Protein AF-A0AAV9DAA1-F1 (afdb_monomer)

Secondary structure (DSSP, 8-state):
------HHHHHHHHHHHHHHHHHHHHHHHHHHHHHHHHTSS-----------SS------TTTTTSS-HHHHHHHHHHHHHHHHHHHHHHHHHHHHHHHHHHHT--HHHHHHHHHHHH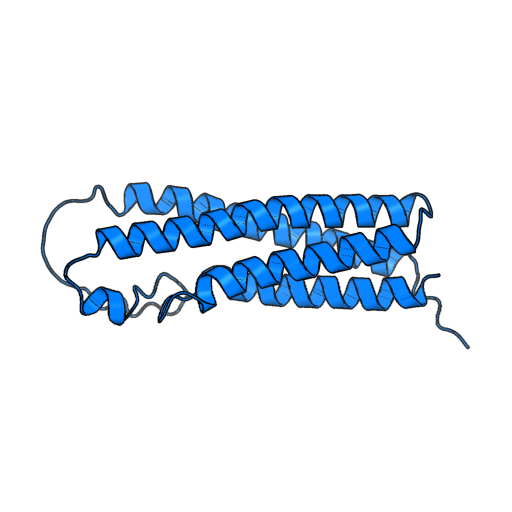HHHHHHHHHHHTSTT---TTHHHHHHHHHHHHHHHHHHTT--

Structure (mmCIF, N/CA/C/O backbone):
data_AF-A0AAV9DAA1-F1
#
_entry.id   AF-A0AAV9DAA1-F1
#
loop_
_atom_site.group_PDB
_atom_site.id
_atom_site.type_symbol
_atom_site.label_atom_id
_atom_site.label_alt_id
_atom_site.label_comp_id
_atom_site.label_asym_id
_atom_site.label_entity_id
_atom_site.label_seq_id
_atom_site.pdbx_PDB_ins_code
_atom_site.Cartn_x
_atom_site.Cartn_y
_atom_site.Cartn_z
_atom_site.occupancy
_atom_site.B_iso_or_equiv
_atom_site.auth_seq_id
_atom_site.auth_comp_id
_atom_site.auth_asym_id
_atom_site.auth_atom_id
_atom_site.pdbx_PDB_model_num
ATOM 1 N N . MET A 1 1 ? 31.258 -12.260 -12.552 1.00 35.19 1 MET A N 1
ATOM 2 C CA . MET A 1 1 ? 30.152 -13.175 -12.909 1.00 35.19 1 MET A CA 1
ATOM 3 C C . MET A 1 1 ? 28.869 -12.592 -12.337 1.00 35.19 1 MET A C 1
ATOM 5 O O . MET A 1 1 ? 28.600 -12.774 -11.161 1.00 35.19 1 MET A O 1
ATOM 9 N N . ALA A 1 2 ? 28.154 -11.781 -13.120 1.00 41.78 2 ALA A N 1
ATOM 10 C CA . ALA A 1 2 ? 26.890 -11.190 -12.689 1.00 41.78 2 ALA A CA 1
ATOM 11 C C . ALA A 1 2 ? 25.789 -12.243 -12.855 1.00 41.78 2 ALA A C 1
ATOM 13 O O . ALA A 1 2 ? 25.469 -12.629 -13.981 1.00 41.78 2 ALA A O 1
ATOM 14 N N . SER A 1 3 ? 25.266 -12.755 -11.740 1.00 42.78 3 SER A N 1
ATOM 15 C CA . SER A 1 3 ? 24.091 -13.623 -11.735 1.00 42.78 3 SER A CA 1
ATOM 16 C C . SER A 1 3 ? 22.917 -12.856 -12.333 1.00 42.78 3 SER A C 1
ATOM 18 O O . SER A 1 3 ? 22.296 -12.041 -11.660 1.00 42.78 3 SER A O 1
ATOM 20 N N . ARG A 1 4 ? 22.617 -13.109 -13.611 1.00 53.59 4 ARG A N 1
ATOM 21 C CA . ARG A 1 4 ? 21.346 -12.718 -14.221 1.00 53.59 4 ARG A CA 1
ATOM 22 C C . ARG A 1 4 ? 20.261 -13.481 -13.475 1.00 53.59 4 ARG A C 1
ATOM 24 O O . ARG A 1 4 ? 20.044 -14.659 -13.755 1.00 53.59 4 ARG A O 1
ATOM 31 N N . VAL A 1 5 ? 19.614 -12.845 -12.501 1.00 54.31 5 VAL A N 1
ATOM 32 C CA . VAL A 1 5 ? 18.366 -13.386 -11.964 1.00 54.31 5 VAL A CA 1
ATOM 33 C C . VAL A 1 5 ? 17.419 -13.500 -13.158 1.00 54.31 5 VAL A C 1
ATOM 35 O O . VAL A 1 5 ? 17.228 -12.511 -13.872 1.00 54.31 5 VAL A O 1
ATOM 38 N N . PRO A 1 6 ? 16.891 -14.695 -13.466 1.00 64.12 6 PRO A N 1
ATOM 39 C CA . PRO A 1 6 ? 16.052 -14.845 -14.634 1.00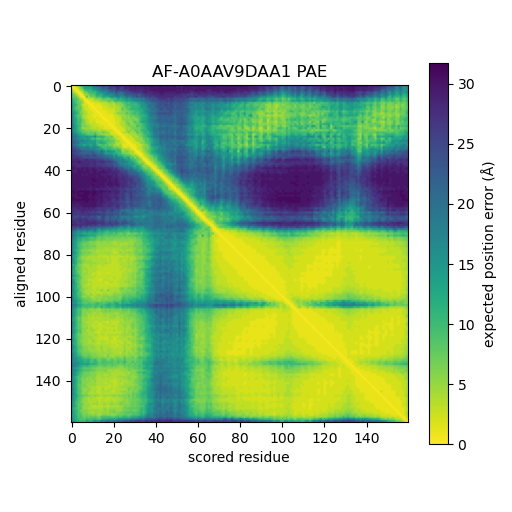 64.12 6 PRO A CA 1
ATOM 40 C C . PRO A 1 6 ? 14.789 -14.019 -14.401 1.00 64.12 6 PRO A C 1
ATOM 42 O O . PRO A 1 6 ? 14.205 -14.064 -13.320 1.00 64.12 6 PRO A O 1
ATOM 45 N N . LEU A 1 7 ? 14.363 -13.272 -15.420 1.00 65.75 7 LEU A N 1
ATOM 46 C CA . LEU A 1 7 ? 13.137 -12.464 -15.425 1.00 65.75 7 LEU A CA 1
ATOM 47 C C . LEU A 1 7 ? 11.935 -13.240 -14.831 1.00 65.75 7 LEU A C 1
ATOM 49 O O . LEU A 1 7 ? 11.073 -12.661 -14.179 1.00 65.75 7 LEU A O 1
ATOM 53 N N . SER A 1 8 ? 11.928 -14.573 -14.982 1.00 66.00 8 SER A N 1
ATOM 54 C CA . SER A 1 8 ? 10.962 -15.503 -14.387 1.00 66.00 8 SER A CA 1
ATOM 55 C C . SER A 1 8 ? 10.842 -15.420 -12.860 1.00 66.00 8 SER A C 1
ATOM 57 O O . SER A 1 8 ? 9.737 -15.568 -12.346 1.00 66.00 8 SER A O 1
ATOM 59 N N . LEU A 1 9 ? 11.926 -15.152 -12.124 1.00 71.94 9 LEU A N 1
ATOM 60 C CA . LEU A 1 9 ? 11.899 -15.039 -10.663 1.00 71.94 9 LEU A CA 1
ATOM 61 C C . LEU A 1 9 ? 11.189 -13.753 -10.213 1.00 71.94 9 LEU A C 1
ATOM 63 O O . LEU A 1 9 ? 10.351 -13.796 -9.314 1.00 71.94 9 LEU A O 1
ATOM 67 N N . ALA A 1 10 ? 11.472 -12.628 -10.881 1.00 71.44 10 ALA A N 1
ATOM 68 C CA . ALA A 1 10 ? 10.791 -11.353 -10.638 1.00 71.44 10 ALA A CA 1
ATOM 69 C C . ALA A 1 10 ? 9.292 -11.450 -10.976 1.00 71.44 10 ALA A C 1
ATOM 71 O O . ALA A 1 10 ? 8.446 -10.958 -10.230 1.00 71.44 10 ALA A O 1
ATOM 72 N N . PHE A 1 11 ? 8.957 -12.174 -12.049 1.00 71.69 11 PHE A N 1
ATOM 73 C CA . PHE A 1 11 ? 7.575 -12.471 -12.419 1.00 71.69 11 PHE A CA 1
ATOM 74 C C . PHE A 1 11 ? 6.825 -13.288 -11.371 1.00 71.69 11 PHE A C 1
ATOM 76 O O . PHE A 1 11 ? 5.726 -12.905 -10.974 1.00 71.69 11 PHE A O 1
ATOM 83 N N . LEU A 1 12 ? 7.399 -14.408 -10.926 1.00 74.62 12 LEU A N 1
ATOM 84 C CA . LEU A 1 12 ? 6.772 -15.262 -9.916 1.00 74.62 12 LEU A CA 1
ATOM 85 C C . LEU A 1 12 ? 6.582 -14.507 -8.601 1.00 74.62 12 LEU A C 1
ATOM 87 O O . LEU A 1 12 ? 5.511 -14.590 -8.003 1.00 74.62 12 LEU A O 1
ATOM 91 N N . SER A 1 13 ? 7.581 -13.717 -8.199 1.00 77.25 13 SER A N 1
ATOM 92 C CA . SER A 1 13 ? 7.490 -12.864 -7.016 1.00 77.25 13 SER A CA 1
ATOM 93 C C . SER A 1 13 ? 6.319 -11.881 -7.124 1.00 77.25 13 SER A C 1
ATOM 95 O O . SER A 1 13 ? 5.462 -11.867 -6.245 1.00 77.25 13 SER A O 1
ATOM 97 N N . MET A 1 14 ? 6.187 -11.130 -8.226 1.00 78.00 14 MET A N 1
ATOM 98 C CA . MET A 1 14 ? 5.056 -10.207 -8.421 1.00 78.00 14 MET A CA 1
ATOM 99 C C . MET A 1 14 ? 3.685 -10.891 -8.429 1.00 78.00 14 MET A C 1
ATOM 101 O O . MET A 1 14 ? 2.743 -10.354 -7.851 1.00 78.00 14 MET A O 1
ATOM 105 N N . VAL A 1 15 ? 3.554 -12.066 -9.054 1.00 78.69 15 VAL A N 1
ATOM 106 C CA . VAL A 1 15 ? 2.282 -12.809 -9.070 1.00 78.69 15 VAL A CA 1
ATOM 107 C C . VAL A 1 15 ? 1.872 -13.214 -7.655 1.00 78.69 15 VAL A C 1
ATOM 109 O O . VAL A 1 15 ? 0.704 -13.067 -7.296 1.00 78.69 15 VAL A O 1
ATOM 112 N N . VAL A 1 16 ? 2.824 -13.663 -6.831 1.00 78.50 16 VAL A N 1
ATOM 113 C CA . VAL A 1 16 ? 2.563 -13.972 -5.419 1.00 78.50 16 VAL A CA 1
ATOM 114 C C . VAL A 1 16 ? 2.090 -12.726 -4.670 1.00 78.50 16 VAL A C 1
ATOM 116 O O . VAL A 1 16 ? 1.102 -12.825 -3.949 1.00 78.50 16 VAL A O 1
ATOM 119 N N . VAL A 1 17 ? 2.716 -11.559 -4.887 1.00 78.00 17 VAL A N 1
ATOM 120 C CA . VAL A 1 17 ? 2.275 -10.298 -4.257 1.00 78.00 17 VAL A CA 1
ATOM 121 C C . VAL A 1 17 ? 0.852 -9.933 -4.663 1.00 78.00 17 VAL A C 1
ATOM 123 O O . VAL A 1 17 ? 0.024 -9.640 -3.813 1.00 78.00 17 VAL A O 1
ATOM 126 N N . ILE A 1 18 ? 0.524 -9.986 -5.953 1.00 77.94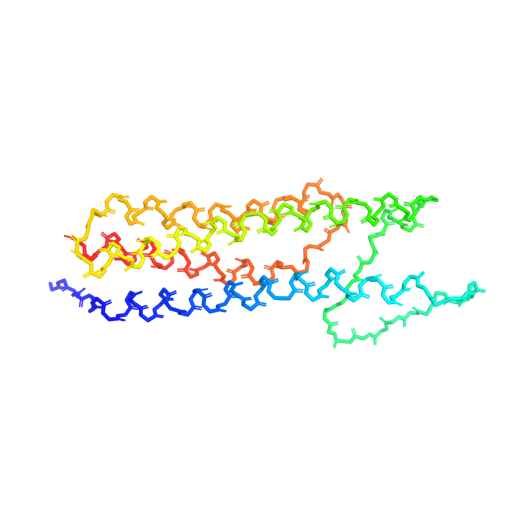 18 ILE A N 1
ATOM 127 C CA . ILE A 1 18 ? -0.823 -9.644 -6.429 1.00 77.94 18 ILE A CA 1
ATOM 128 C C . ILE A 1 18 ? -1.879 -10.559 -5.787 1.00 77.94 18 ILE A C 1
ATOM 130 O O . ILE A 1 18 ? -2.928 -10.084 -5.354 1.00 77.94 18 ILE A O 1
ATOM 134 N N . LEU A 1 19 ? -1.596 -11.862 -5.675 1.00 76.31 19 LEU A N 1
ATOM 135 C CA . LEU A 1 19 ? -2.497 -12.814 -5.021 1.00 76.31 19 LEU A CA 1
ATOM 136 C C . LEU A 1 19 ? -2.637 -12.547 -3.517 1.00 76.31 19 LEU A C 1
ATOM 138 O O . LEU A 1 19 ? -3.732 -12.687 -2.971 1.00 76.31 19 LEU A O 1
ATOM 142 N N . THR A 1 20 ? -1.562 -12.170 -2.822 1.00 74.94 20 THR A N 1
ATOM 143 C CA . THR A 1 20 ? -1.632 -11.849 -1.390 1.00 74.94 20 THR A CA 1
ATOM 144 C C . THR A 1 20 ? -2.356 -10.530 -1.129 1.00 74.94 20 THR A C 1
ATOM 146 O O . THR A 1 20 ? -3.147 -10.484 -0.188 1.00 74.94 20 THR A O 1
ATOM 149 N N . VAL A 1 21 ? -2.186 -9.509 -1.981 1.00 74.12 21 VAL A N 1
ATOM 150 C CA . VAL A 1 21 ? -2.957 -8.250 -1.916 1.00 74.12 21 VAL A CA 1
ATOM 151 C C . VAL A 1 21 ? -4.443 -8.547 -2.043 1.00 74.12 21 VAL A C 1
ATOM 153 O O . VAL A 1 21 ? -5.218 -8.137 -1.186 1.00 74.12 21 VAL A O 1
ATOM 156 N N . HIS A 1 22 ? -4.841 -9.339 -3.042 1.00 74.69 22 HIS A N 1
ATOM 157 C CA . HIS A 1 22 ? -6.251 -9.663 -3.254 1.00 74.69 22 HIS A CA 1
ATOM 158 C C . HIS A 1 22 ? -6.853 -10.446 -2.077 1.00 74.69 22 HIS A C 1
ATOM 160 O O . HIS A 1 22 ? -7.973 -10.178 -1.654 1.00 74.69 22 HIS A O 1
ATOM 166 N N . ASN A 1 23 ? -6.100 -11.375 -1.477 1.00 72.12 23 ASN A N 1
ATOM 167 C CA . ASN A 1 23 ? -6.547 -12.083 -0.272 1.00 72.12 23 ASN A CA 1
ATOM 168 C C . ASN A 1 23 ? -6.705 -11.152 0.946 1.00 72.12 23 ASN A C 1
ATOM 170 O O . ASN A 1 23 ? -7.618 -11.332 1.759 1.00 72.12 23 ASN A O 1
ATOM 174 N N . ALA A 1 24 ? -5.825 -10.165 1.098 1.00 69.88 24 ALA A N 1
ATOM 175 C CA . ALA A 1 24 ? -5.878 -9.196 2.187 1.00 69.88 24 ALA A CA 1
ATOM 176 C C . ALA A 1 24 ? -6.997 -8.157 1.992 1.00 69.88 24 ALA A C 1
ATOM 178 O O . ALA A 1 24 ? -7.718 -7.857 2.944 1.00 69.88 24 ALA A O 1
ATOM 179 N N . GLU A 1 25 ? -7.229 -7.705 0.762 1.00 65.12 25 GLU A N 1
ATOM 180 C CA . GLU A 1 25 ? -8.377 -6.885 0.369 1.00 65.12 25 GLU A CA 1
ATOM 181 C C . GLU A 1 25 ? -9.698 -7.628 0.641 1.00 65.12 25 GLU A C 1
ATOM 183 O O . GLU A 1 25 ? -10.591 -7.096 1.304 1.00 65.12 25 GLU A O 1
ATOM 188 N N . VAL A 1 26 ? -9.790 -8.909 0.251 1.00 59.31 26 VAL A N 1
ATOM 189 C CA . VAL A 1 26 ? -10.920 -9.788 0.594 1.00 59.31 26 VAL A CA 1
ATOM 190 C C . VAL A 1 26 ? -11.064 -9.916 2.107 1.00 59.31 26 VAL A C 1
ATOM 192 O O . VAL A 1 26 ? -12.178 -9.838 2.610 1.00 59.31 26 VAL A O 1
ATOM 195 N N . SER A 1 27 ? -9.973 -10.045 2.864 1.00 64.31 27 SER A N 1
ATOM 196 C CA . SER A 1 27 ? -10.035 -10.096 4.330 1.00 64.31 27 SER A CA 1
ATOM 197 C C . SER A 1 27 ? -10.572 -8.788 4.928 1.00 64.31 27 SER A C 1
ATOM 199 O O . SER A 1 27 ? -11.431 -8.830 5.809 1.00 64.31 27 SER A O 1
ATOM 201 N N . ALA A 1 28 ? -10.148 -7.625 4.422 1.00 63.34 28 ALA A N 1
ATOM 202 C CA . ALA A 1 28 ? -10.669 -6.317 4.824 1.00 63.34 28 ALA A CA 1
ATOM 203 C C . ALA A 1 28 ? -12.151 -6.139 4.441 1.00 63.34 28 ALA A C 1
ATOM 205 O O . ALA A 1 28 ? -12.955 -5.636 5.234 1.00 63.34 28 ALA A O 1
ATOM 206 N N . TYR A 1 29 ? -12.537 -6.601 3.250 1.00 60.47 29 TYR A N 1
ATOM 207 C CA . TYR A 1 29 ? -13.910 -6.587 2.754 1.00 60.47 29 TYR A CA 1
ATOM 208 C C . TYR A 1 29 ? -14.819 -7.508 3.572 1.00 60.47 29 TYR A C 1
ATOM 210 O O . TYR A 1 29 ? -15.855 -7.079 4.072 1.00 60.47 29 TYR A O 1
ATOM 218 N N . VAL A 1 30 ? -14.413 -8.755 3.797 1.00 55.66 30 VAL A N 1
ATOM 219 C CA . VAL A 1 30 ? -15.102 -9.715 4.669 1.00 55.66 30 VAL A CA 1
ATOM 220 C C . VAL A 1 30 ? -15.273 -9.110 6.066 1.00 55.66 30 VAL A C 1
ATOM 222 O O . VAL A 1 30 ? -16.368 -9.159 6.631 1.00 55.66 30 VAL A O 1
ATOM 225 N N . ASN A 1 31 ? -14.265 -8.406 6.586 1.00 58.69 31 ASN A N 1
ATOM 226 C CA . ASN A 1 31 ? -14.371 -7.701 7.863 1.00 58.69 31 ASN A CA 1
ATOM 227 C C . ASN A 1 31 ? -15.410 -6.549 7.841 1.00 58.69 31 ASN A C 1
ATOM 229 O O . ASN A 1 31 ? -16.145 -6.372 8.819 1.00 58.69 31 ASN A O 1
ATOM 233 N N . ARG A 1 32 ? -15.582 -5.826 6.712 1.00 56.25 32 ARG A N 1
ATOM 234 C CA . ARG A 1 32 ? -16.695 -4.860 6.517 1.00 56.25 32 ARG A CA 1
ATOM 235 C C . ARG A 1 32 ? -18.074 -5.523 6.663 1.00 56.25 32 ARG A C 1
ATOM 237 O O . ARG A 1 32 ? -18.993 -4.888 7.189 1.00 56.25 32 ARG A O 1
ATOM 244 N N . TYR A 1 33 ? -18.232 -6.784 6.248 1.00 43.78 33 TYR A N 1
ATOM 245 C CA . TYR A 1 33 ? -19.511 -7.508 6.311 1.00 43.78 33 TYR A CA 1
ATOM 246 C C . TYR A 1 33 ? -19.763 -8.210 7.649 1.00 43.78 33 TYR A C 1
ATOM 248 O O . TYR A 1 33 ? -20.894 -8.179 8.147 1.00 43.78 33 TYR A O 1
ATOM 256 N N . HIS A 1 34 ? -18.738 -8.781 8.288 1.00 44.69 34 HIS A N 1
ATOM 257 C CA . HIS A 1 34 ? -18.905 -9.456 9.582 1.00 44.69 34 HIS A CA 1
ATOM 258 C C . HIS A 1 34 ? -19.321 -8.491 10.706 1.00 44.69 34 HIS A C 1
ATOM 260 O O . HIS A 1 34 ? -20.116 -8.864 11.572 1.00 44.69 34 HIS A O 1
ATOM 266 N N . HIS A 1 35 ? -18.924 -7.214 10.646 1.00 46.16 35 HIS A N 1
ATOM 267 C CA . HIS A 1 35 ? -19.350 -6.211 11.629 1.00 46.16 35 HIS A CA 1
ATOM 268 C C . HIS A 1 35 ? -20.838 -5.813 11.535 1.00 46.16 35 HIS A C 1
ATOM 270 O O . HIS A 1 35 ? -21.385 -5.323 12.519 1.00 46.16 35 HIS A O 1
ATOM 276 N N . LYS A 1 36 ? -21.544 -6.043 10.413 1.00 38.62 36 LYS A N 1
ATOM 277 C CA . LYS A 1 36 ? -23.009 -5.829 10.370 1.00 38.62 36 LYS A CA 1
ATOM 278 C C . LYS A 1 36 ? -23.785 -6.909 11.135 1.00 38.62 36 LYS A C 1
ATOM 280 O O . LYS A 1 36 ? -24.872 -6.621 11.626 1.00 38.62 36 LYS A O 1
ATOM 285 N N . ARG A 1 37 ? -23.238 -8.123 11.286 1.00 34.28 37 ARG A N 1
ATOM 286 C CA . ARG A 1 37 ? -23.893 -9.216 12.033 1.00 34.28 37 ARG A CA 1
ATOM 287 C C . ARG A 1 37 ? -23.606 -9.200 13.537 1.00 34.28 37 ARG A C 1
ATOM 289 O O . ARG A 1 37 ? -24.458 -9.632 14.302 1.00 34.28 37 ARG A O 1
ATOM 296 N N . VAL A 1 38 ? -22.474 -8.645 13.975 1.00 40.28 38 VAL A N 1
ATOM 297 C CA . VAL A 1 38 ? -22.108 -8.584 15.408 1.00 40.28 38 VAL A CA 1
ATOM 298 C C . VAL A 1 38 ? -22.860 -7.477 16.178 1.00 40.28 38 VAL A C 1
ATOM 300 O O . VAL A 1 38 ? -22.936 -7.528 17.399 1.00 40.28 38 VAL A O 1
ATOM 303 N N . TYR A 1 39 ? -23.490 -6.514 15.492 1.00 42.25 39 TYR A N 1
ATOM 304 C CA . TYR A 1 39 ? -24.153 -5.354 16.125 1.00 42.25 39 TYR A CA 1
ATOM 305 C C . TYR A 1 39 ? -25.689 -5.384 16.084 1.00 42.25 39 TYR A C 1
ATOM 307 O O . TYR A 1 39 ? -26.336 -4.465 16.578 1.00 42.25 39 TYR A O 1
ATOM 315 N N . LEU A 1 40 ? -26.286 -6.448 15.539 1.00 38.91 40 LEU A N 1
ATOM 316 C CA . LEU A 1 40 ? -27.742 -6.660 15.502 1.00 38.91 40 LEU A CA 1
ATOM 317 C C . LEU A 1 40 ? -28.171 -7.899 16.310 1.00 38.91 40 LEU A C 1
ATOM 319 O O . LEU A 1 40 ? -29.181 -8.531 16.019 1.00 38.91 40 LEU A O 1
ATOM 323 N N . GLY A 1 41 ? -27.411 -8.232 17.358 1.00 31.70 41 GLY A N 1
ATOM 324 C CA . GLY A 1 41 ? -27.700 -9.320 18.293 1.00 31.70 41 GLY A CA 1
ATOM 325 C C . GLY A 1 41 ? -27.816 -8.824 19.734 1.00 31.70 41 GLY A C 1
ATOM 326 O O . GLY A 1 41 ? -26.871 -8.937 20.498 1.00 31.70 41 GLY A O 1
ATOM 327 N N . ARG A 1 42 ? -28.969 -8.227 20.054 1.00 37.97 42 ARG A N 1
ATOM 328 C CA . ARG A 1 42 ? -29.657 -8.159 21.361 1.00 37.97 42 ARG A CA 1
ATOM 329 C C . ARG A 1 42 ? -28.873 -8.430 22.672 1.00 37.97 42 ARG A C 1
ATOM 331 O O . ARG A 1 42 ? -28.377 -9.520 22.912 1.00 37.97 42 ARG A O 1
ATOM 338 N N . HIS A 1 43 ? -29.066 -7.484 23.600 1.00 31.75 43 HIS A N 1
ATOM 339 C CA . HIS A 1 43 ? -29.049 -7.607 25.071 1.00 31.75 43 HIS A CA 1
ATOM 340 C C . HIS A 1 43 ? -27.702 -7.739 25.808 1.00 31.75 43 HIS A C 1
ATOM 342 O O . HIS A 1 43 ? -27.209 -8.815 26.106 1.00 31.75 43 HIS A O 1
ATOM 348 N N . HIS A 1 44 ? -27.196 -6.587 26.256 1.00 39.03 44 HIS A N 1
ATOM 349 C CA . HIS A 1 44 ? -26.912 -6.259 27.664 1.00 39.03 44 HIS A CA 1
ATOM 350 C C . HIS A 1 44 ? -26.701 -7.422 28.669 1.00 39.03 44 HIS A C 1
ATOM 352 O O . HIS A 1 44 ? -27.477 -7.551 29.614 1.00 39.03 44 HIS A O 1
ATOM 358 N N . ARG A 1 45 ? -25.623 -8.211 28.565 1.00 40.09 45 ARG A N 1
ATOM 359 C CA . ARG A 1 45 ? -24.855 -8.688 29.737 1.00 40.09 45 ARG A CA 1
ATOM 360 C C . ARG A 1 45 ? -23.608 -9.470 29.339 1.00 40.09 45 ARG A C 1
ATOM 362 O O . ARG A 1 45 ? -23.586 -10.169 28.338 1.00 40.09 45 ARG A O 1
ATOM 369 N N . THR A 1 46 ? -22.616 -9.378 30.220 1.00 32.62 46 THR A N 1
ATOM 370 C CA . THR A 1 46 ? -21.348 -10.119 30.258 1.00 32.62 46 THR A CA 1
ATOM 371 C C . THR A 1 46 ? -20.363 -9.824 29.129 1.00 32.62 46 THR A C 1
ATOM 373 O O . THR A 1 46 ? -20.399 -10.395 28.045 1.00 32.62 46 THR A O 1
ATOM 376 N N . VAL A 1 47 ? -19.399 -8.959 29.461 1.00 41.91 47 VAL A N 1
ATOM 377 C CA . VAL A 1 47 ? -18.055 -8.960 28.878 1.00 41.91 47 VAL A CA 1
ATOM 378 C C . VAL A 1 47 ? -17.455 -10.344 29.141 1.00 41.91 47 VAL A C 1
ATOM 380 O O . VAL A 1 47 ? -16.856 -10.594 30.184 1.00 41.91 47 VAL A O 1
ATOM 383 N N . GLY A 1 48 ? -17.688 -11.271 28.215 1.00 33.50 48 GLY A N 1
ATOM 384 C CA . GLY A 1 48 ? -16.975 -12.535 28.159 1.00 33.50 48 GLY A CA 1
ATOM 385 C C . GLY A 1 48 ? -15.529 -12.257 27.770 1.00 33.50 48 GLY A C 1
ATOM 386 O O . GLY A 1 48 ? -15.249 -11.648 26.737 1.00 33.50 48 GLY A O 1
ATOM 387 N N . THR A 1 49 ? -14.593 -12.676 28.612 1.00 36.09 49 THR A N 1
ATOM 388 C CA . THR A 1 49 ? -13.182 -12.776 28.258 1.00 36.09 49 THR A CA 1
ATOM 389 C C . THR A 1 49 ? -13.036 -13.832 27.162 1.00 36.09 49 THR A C 1
ATOM 391 O O . THR A 1 49 ? -12.922 -15.024 27.431 1.00 36.09 49 THR A O 1
ATOM 394 N N . TYR A 1 50 ? -13.036 -13.405 25.898 1.00 37.88 50 TYR A N 1
ATOM 395 C CA . TYR A 1 50 ? -12.689 -14.282 24.782 1.00 37.88 50 TYR A CA 1
ATOM 396 C C . TYR A 1 50 ? -11.190 -14.579 24.832 1.00 37.88 50 TYR A C 1
ATOM 398 O O . TYR A 1 50 ? -10.355 -13.861 24.287 1.00 37.88 50 TYR A O 1
ATOM 406 N N . ARG A 1 51 ? -10.843 -15.655 25.539 1.00 39.38 51 ARG A N 1
ATOM 407 C CA . ARG A 1 51 ? -9.508 -16.250 25.553 1.00 39.38 51 ARG A CA 1
ATOM 408 C C . ARG A 1 51 ? -9.398 -17.196 24.350 1.00 39.38 51 ARG A C 1
ATOM 410 O O . ARG A 1 51 ? -9.368 -18.409 24.500 1.00 39.38 51 ARG A O 1
ATOM 417 N N . GLY A 1 52 ? -9.413 -16.622 23.146 1.00 34.44 52 GLY A N 1
ATOM 418 C CA . GLY A 1 52 ? -9.235 -17.330 21.878 1.00 34.44 52 GLY A CA 1
ATOM 419 C C . GLY A 1 52 ? -7.834 -17.094 21.317 1.00 34.44 52 GLY A C 1
ATOM 420 O O . GLY A 1 52 ? -7.443 -15.961 21.054 1.00 34.44 52 GLY A O 1
ATOM 421 N N . ARG A 1 53 ? -7.061 -18.170 21.163 1.00 39.97 53 ARG A N 1
ATOM 422 C CA . ARG A 1 53 ? -5.736 -18.199 20.527 1.00 39.97 53 ARG A CA 1
ATOM 423 C C . ARG A 1 53 ? -5.935 -18.037 19.010 1.00 39.97 53 ARG A C 1
ATOM 425 O O . ARG A 1 53 ? -6.178 -19.014 18.318 1.00 39.97 53 ARG A O 1
ATOM 432 N N . GLY A 1 54 ? -5.894 -16.810 18.503 1.00 33.34 54 GLY A N 1
ATOM 433 C CA . GLY A 1 54 ? -6.024 -16.533 17.068 1.00 33.34 54 GLY A CA 1
ATOM 434 C C . GLY A 1 54 ? -6.584 -15.137 16.833 1.00 33.34 54 GLY A C 1
ATOM 435 O O . GLY A 1 54 ? -7.628 -14.801 17.379 1.00 33.34 54 GLY A O 1
ATOM 436 N N . GLY A 1 55 ? -5.846 -14.308 16.094 1.00 40.59 55 GLY A N 1
ATOM 437 C CA . GLY A 1 55 ? -6.087 -12.872 15.946 1.00 40.59 55 GLY A CA 1
ATOM 438 C C . GLY A 1 55 ? -7.531 -12.508 15.592 1.00 40.59 55 GLY A C 1
ATOM 439 O O . GLY A 1 55 ? -8.034 -12.873 14.537 1.00 40.59 55 GLY A O 1
ATOM 440 N N . GLY A 1 56 ? -8.176 -11.743 16.471 1.00 40.47 56 GLY A N 1
ATOM 441 C CA . GLY A 1 56 ? -9.518 -11.215 16.259 1.00 40.47 56 GLY A CA 1
ATOM 442 C C . GLY A 1 56 ? -9.838 -10.132 17.284 1.00 40.47 56 GLY A C 1
ATOM 443 O O . GLY A 1 56 ? -10.092 -10.430 18.444 1.00 40.47 56 GLY A O 1
ATOM 444 N N . ALA A 1 57 ? -9.786 -8.877 16.834 1.00 45.12 57 ALA A N 1
ATOM 445 C CA . ALA A 1 57 ? -10.358 -7.681 17.457 1.00 45.12 57 ALA A CA 1
ATOM 446 C C . ALA A 1 57 ? -10.075 -7.455 18.960 1.00 45.12 57 ALA A C 1
ATOM 448 O O . ALA A 1 57 ? -10.949 -7.595 19.818 1.00 45.12 57 ALA A O 1
ATOM 449 N N . THR A 1 58 ? -8.882 -6.948 19.283 1.00 45.88 58 THR A N 1
ATOM 450 C CA . THR A 1 58 ? -8.677 -6.255 20.561 1.00 45.88 58 THR A CA 1
ATOM 451 C C . THR A 1 58 ? -9.300 -4.866 20.458 1.00 45.88 58 THR A C 1
ATOM 453 O O . THR A 1 58 ? -8.669 -3.924 19.986 1.00 45.88 58 THR A O 1
ATOM 456 N N . VAL A 1 59 ? -10.557 -4.724 20.882 1.00 52.06 59 VAL A N 1
ATOM 457 C CA . VAL A 1 59 ? -11.119 -3.399 21.172 1.00 52.06 59 VAL A CA 1
ATOM 458 C C . VAL A 1 59 ? -10.180 -2.705 22.167 1.00 52.06 59 VAL A C 1
ATOM 460 O O . VAL A 1 59 ? -9.870 -3.254 23.228 1.00 52.06 59 VAL A O 1
ATOM 463 N N . CYS A 1 60 ? -9.690 -1.533 21.760 1.00 54.06 60 CYS A N 1
ATOM 464 C CA . CYS A 1 60 ? -8.642 -0.745 22.401 1.00 54.06 60 CYS A CA 1
ATOM 465 C C . CYS A 1 60 ? -8.902 -0.505 23.905 1.00 54.06 60 CYS A C 1
ATOM 467 O O . CYS A 1 60 ? -10.044 -0.316 24.330 1.00 54.06 60 CYS A O 1
ATOM 469 N N . SER A 1 61 ? -7.845 -0.472 24.725 1.00 50.06 61 SER A N 1
ATOM 470 C CA . SER A 1 61 ? -7.931 -0.122 26.152 1.00 50.06 61 SER A CA 1
ATOM 471 C C . SER A 1 61 ? -8.400 1.324 26.386 1.00 50.06 61 SER A C 1
ATOM 473 O O . SER A 1 61 ? -9.050 1.569 27.402 1.00 50.06 61 SER A O 1
ATOM 475 N N . LEU A 1 62 ? -8.170 2.253 25.439 1.00 48.34 62 LEU A N 1
ATOM 476 C CA . LEU A 1 62 ? -8.814 3.577 25.438 1.00 48.34 62 LEU A CA 1
ATOM 477 C C . LEU A 1 62 ? -10.327 3.471 25.205 1.00 48.34 62 LEU A C 1
ATOM 479 O O . LEU A 1 62 ? -11.088 4.111 25.922 1.00 48.34 62 LEU A O 1
ATOM 483 N N . CYS A 1 63 ? -10.777 2.614 24.279 1.00 57.53 63 CYS A N 1
ATOM 484 C CA . CYS A 1 63 ? -12.209 2.402 24.020 1.00 57.53 63 CYS A CA 1
ATOM 485 C C . CYS A 1 63 ? -12.935 1.694 25.179 1.00 57.53 63 CYS A C 1
ATOM 487 O O . CYS A 1 63 ? -14.160 1.662 25.198 1.00 57.53 63 CYS A O 1
ATOM 489 N N . ARG A 1 64 ? -12.200 1.121 26.144 1.00 53.31 64 ARG A N 1
ATOM 490 C CA . ARG A 1 64 ? -12.767 0.617 27.407 1.00 53.31 64 ARG A CA 1
ATOM 491 C C . ARG A 1 64 ? -12.931 1.696 28.477 1.00 53.31 64 ARG A C 1
ATOM 493 O O . ARG A 1 64 ? -13.627 1.442 29.451 1.00 53.31 64 ARG A O 1
ATOM 500 N N . ARG A 1 65 ? -12.253 2.843 28.346 1.00 52.62 65 ARG A N 1
ATOM 501 C CA . ARG A 1 65 ? -12.255 3.920 29.352 1.00 52.62 65 ARG A CA 1
ATOM 502 C C . ARG A 1 65 ? -13.184 5.082 29.012 1.00 52.62 65 ARG A C 1
ATOM 504 O O . ARG A 1 65 ? -13.455 5.879 29.900 1.00 52.62 65 ARG A O 1
ATOM 511 N N . THR A 1 66 ? -13.655 5.195 27.773 1.00 46.72 66 THR A N 1
ATOM 512 C CA . THR A 1 66 ? -14.580 6.257 27.360 1.00 46.72 66 THR A CA 1
ATOM 513 C C . THR A 1 66 ? -15.941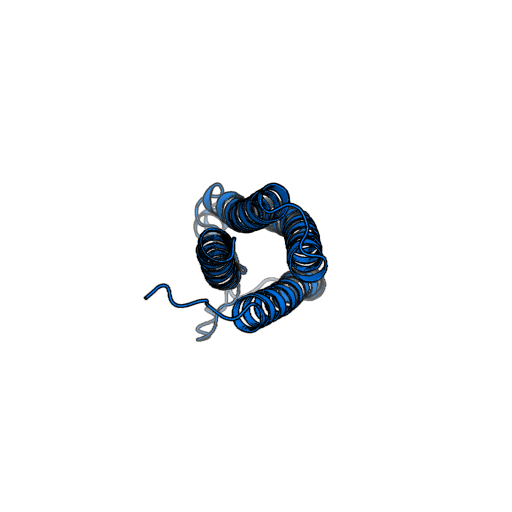 5.676 26.989 1.00 46.72 66 THR A C 1
ATOM 515 O O . THR A 1 66 ? -16.027 4.651 26.315 1.00 46.72 66 THR A O 1
ATOM 518 N N . ASP A 1 67 ? -17.016 6.361 27.379 1.00 55.31 67 ASP A N 1
ATOM 519 C CA . ASP A 1 67 ? -18.416 6.003 27.092 1.00 55.31 67 ASP A CA 1
ATOM 520 C C . ASP A 1 67 ? -18.810 6.129 25.598 1.00 55.31 67 ASP A C 1
ATOM 522 O O . ASP A 1 67 ? -19.981 6.295 25.264 1.00 55.31 67 ASP A O 1
ATOM 526 N N . TYR A 1 68 ? -17.853 6.053 24.660 1.00 61.91 68 TYR A N 1
ATOM 527 C CA . TYR A 1 68 ? -18.073 6.281 23.222 1.00 61.91 68 TYR A CA 1
ATOM 528 C C . TYR A 1 68 ? -17.623 5.106 22.325 1.00 61.91 68 TYR A C 1
ATOM 530 O O . TYR A 1 68 ? -16.796 5.268 21.418 1.00 61.91 68 TYR A O 1
ATOM 538 N N . PRO A 1 69 ? -18.210 3.903 22.489 1.00 67.00 69 PRO A N 1
ATOM 539 C CA . PRO A 1 69 ? -17.955 2.756 21.608 1.00 67.00 69 PRO A CA 1
ATOM 540 C C . PRO A 1 69 ? -18.332 3.021 20.135 1.00 67.00 69 PRO A C 1
ATOM 542 O O . PRO A 1 69 ? -17.755 2.427 19.215 1.00 67.00 69 PRO A O 1
ATOM 545 N N . SER A 1 70 ? -19.263 3.946 19.887 1.00 71.75 70 SER A N 1
ATOM 546 C CA . SER A 1 70 ? -19.642 4.407 18.545 1.00 71.75 70 SER A CA 1
ATOM 547 C C . SER A 1 70 ? -18.498 5.137 17.831 1.00 71.75 70 SER A C 1
ATOM 549 O O . SER A 1 70 ? -18.268 4.897 16.644 1.00 71.75 70 SER A O 1
ATOM 551 N N . LEU A 1 71 ? -17.733 5.962 18.554 1.00 74.75 71 LEU A N 1
ATOM 552 C CA . LEU A 1 71 ? -16.572 6.675 18.021 1.00 74.75 71 LEU A CA 1
ATOM 553 C C . LEU A 1 71 ? -15.443 5.702 17.663 1.00 74.75 71 LEU A C 1
ATOM 555 O O . LEU A 1 71 ? -14.885 5.787 16.573 1.00 74.75 71 LEU A O 1
ATOM 559 N N . CYS A 1 72 ? -15.180 4.717 18.527 1.00 74.00 72 CYS A N 1
ATOM 560 C CA . CYS A 1 72 ? -14.189 3.665 18.281 1.00 74.00 72 CYS A CA 1
ATOM 561 C C . CYS A 1 72 ? -14.494 2.892 16.986 1.00 74.00 72 CYS A C 1
ATOM 563 O O . CYS A 1 72 ? -13.624 2.682 16.143 1.00 74.00 72 CYS A O 1
ATOM 565 N N . THR A 1 73 ? -15.767 2.534 16.790 1.00 75.06 73 THR A N 1
ATOM 566 C CA . THR A 1 73 ? -16.234 1.853 15.574 1.00 75.06 73 THR A CA 1
ATOM 567 C C . THR A 1 73 ? -16.088 2.742 14.337 1.00 75.06 73 THR A C 1
ATOM 569 O O . THR A 1 73 ? -15.751 2.247 13.262 1.00 75.06 73 THR A O 1
ATOM 572 N N . LYS A 1 74 ? -16.340 4.051 14.468 1.00 82.25 74 LYS A N 1
ATOM 573 C CA . LYS A 1 74 ? -16.199 5.015 13.370 1.00 82.25 74 LYS A CA 1
ATOM 574 C C . LYS A 1 74 ? -14.738 5.162 12.938 1.00 82.25 74 LYS A C 1
ATOM 576 O O . LYS A 1 74 ? -14.471 5.049 11.748 1.00 82.25 74 LYS A O 1
ATOM 581 N N . ILE A 1 75 ? -13.818 5.349 13.885 1.00 83.06 75 ILE A N 1
ATOM 582 C CA . ILE A 1 75 ? -12.378 5.482 13.604 1.00 83.06 75 ILE A CA 1
ATOM 583 C C . ILE A 1 75 ? -11.830 4.185 13.000 1.00 83.06 75 ILE A C 1
ATOM 585 O O . ILE A 1 75 ? -11.185 4.221 11.963 1.00 83.06 75 ILE A O 1
ATOM 589 N N . TYR A 1 76 ? -12.181 3.024 13.563 1.00 82.75 76 TYR A N 1
ATOM 590 C CA . TYR A 1 76 ? -11.757 1.731 13.014 1.00 82.75 76 TYR A CA 1
ATOM 591 C C . TYR A 1 76 ? -12.198 1.540 11.555 1.00 82.75 76 TYR A C 1
ATOM 593 O O . TYR A 1 76 ? -11.424 1.087 10.716 1.00 82.75 76 TYR A O 1
ATOM 601 N N . LYS A 1 77 ? -13.443 1.919 11.234 1.00 82.81 77 LYS A N 1
ATOM 602 C CA . LYS A 1 77 ? -13.956 1.888 9.858 1.00 82.81 77 LYS A CA 1
ATOM 603 C C . LYS A 1 77 ? -13.257 2.896 8.950 1.00 82.81 77 LYS A C 1
ATOM 605 O O . LYS A 1 77 ? -13.041 2.570 7.789 1.00 82.81 77 LYS A O 1
ATOM 610 N N . ALA A 1 78 ? -12.925 4.082 9.456 1.00 87.69 78 ALA A N 1
ATOM 611 C CA . ALA A 1 78 ? -12.188 5.087 8.700 1.00 87.69 78 ALA A CA 1
ATOM 612 C C . ALA A 1 78 ? -10.783 4.581 8.339 1.00 87.69 78 ALA A C 1
ATOM 614 O O . ALA A 1 78 ? -10.432 4.587 7.166 1.00 87.69 78 ALA A O 1
ATOM 615 N N . ASN A 1 79 ? -10.046 4.023 9.303 1.00 87.88 79 ASN A N 1
ATOM 616 C CA . ASN A 1 79 ? -8.710 3.465 9.066 1.00 87.88 79 ASN A CA 1
ATOM 617 C C . ASN A 1 79 ? -8.755 2.274 8.099 1.00 87.88 79 ASN A C 1
ATOM 619 O O . ASN A 1 79 ? -7.914 2.156 7.215 1.00 87.88 79 ASN A O 1
ATOM 623 N N . LEU A 1 80 ? -9.774 1.411 8.212 1.00 86.06 80 LEU A N 1
ATOM 624 C CA . LEU A 1 80 ? -9.995 0.364 7.212 1.00 86.06 80 LEU A CA 1
ATOM 625 C C . LEU A 1 80 ? -10.274 0.943 5.823 1.00 86.06 80 LEU A C 1
ATOM 627 O O . LEU A 1 80 ? -9.781 0.382 4.853 1.00 86.06 80 LEU A O 1
ATOM 631 N N . SER A 1 81 ? -11.050 2.026 5.715 1.00 87.94 81 SER A N 1
ATOM 632 C CA . SER A 1 81 ? -11.308 2.687 4.429 1.00 87.94 81 SER A CA 1
ATOM 633 C C . SER A 1 81 ? -10.013 3.181 3.797 1.00 87.94 81 SER A C 1
ATOM 635 O O . SER A 1 81 ? -9.774 2.869 2.641 1.00 87.94 81 SER A O 1
ATOM 637 N N . VAL A 1 82 ? -9.146 3.837 4.578 1.00 91.44 82 VAL A N 1
ATOM 638 C CA . VAL A 1 82 ? -7.815 4.263 4.116 1.00 91.44 82 VAL A CA 1
ATOM 639 C C . VAL A 1 82 ? -7.025 3.068 3.591 1.00 91.44 82 VAL A C 1
ATOM 641 O O . VAL A 1 82 ? -6.479 3.126 2.496 1.00 91.44 82 VAL A O 1
ATOM 644 N N . CYS A 1 83 ? -7.003 1.958 4.330 1.00 90.81 83 CYS A N 1
ATOM 645 C CA . CYS A 1 83 ? -6.335 0.747 3.864 1.00 90.81 83 CYS A CA 1
ATOM 646 C C . CYS A 1 83 ? -6.907 0.217 2.550 1.00 90.81 83 CYS A C 1
ATOM 648 O O . CYS A 1 83 ? -6.148 -0.233 1.711 1.00 90.81 83 CYS A O 1
ATOM 650 N N . LEU A 1 84 ? -8.222 0.244 2.367 1.00 88.94 84 LEU A N 1
ATOM 651 C CA . LEU A 1 84 ? -8.847 -0.262 1.147 1.00 88.94 84 LEU A CA 1
ATOM 652 C C . LEU A 1 84 ? -8.472 0.583 -0.068 1.00 88.94 84 LEU A C 1
ATOM 654 O O . LEU A 1 84 ? -8.059 0.013 -1.070 1.00 88.94 84 LEU A O 1
ATOM 658 N N . ASP A 1 85 ? -8.523 1.907 0.068 1.00 89.81 85 ASP A N 1
ATOM 659 C CA . ASP A 1 85 ? -8.143 2.827 -1.006 1.00 89.81 85 ASP A CA 1
ATOM 660 C C . ASP A 1 85 ? -6.662 2.622 -1.391 1.00 89.81 85 ASP A C 1
ATOM 662 O O . ASP A 1 85 ? -6.334 2.440 -2.560 1.00 89.81 85 ASP A O 1
ATOM 666 N N . ASN A 1 86 ? -5.772 2.504 -0.398 1.00 92.69 86 ASN A N 1
ATOM 667 C CA . ASN A 1 86 ? -4.352 2.229 -0.643 1.00 92.69 86 ASN A CA 1
ATOM 668 C C . ASN A 1 86 ? -4.111 0.831 -1.239 1.00 92.69 86 ASN A C 1
ATOM 670 O O . ASN A 1 86 ? -3.201 0.645 -2.036 1.00 92.69 86 ASN A O 1
ATOM 674 N N . TYR A 1 87 ? -4.898 -0.183 -0.876 1.00 90.25 87 TYR A N 1
ATOM 675 C CA . TYR A 1 87 ? -4.765 -1.517 -1.469 1.00 90.25 87 TYR A CA 1
ATOM 676 C C . TYR A 1 87 ? -5.174 -1.537 -2.946 1.00 90.25 87 TYR A C 1
ATOM 678 O O . TYR A 1 87 ? -4.528 -2.233 -3.735 1.00 90.25 87 TYR A O 1
ATOM 686 N N . ASP A 1 88 ? -6.204 -0.776 -3.319 1.00 90.19 88 ASP A N 1
ATOM 687 C CA . ASP A 1 88 ? -6.616 -0.605 -4.714 1.00 90.19 88 ASP A CA 1
ATOM 688 C C . ASP A 1 88 ? -5.503 0.073 -5.532 1.00 90.19 88 ASP A C 1
ATOM 690 O O . ASP A 1 88 ? -5.135 -0.420 -6.609 1.00 90.19 88 ASP A O 1
ATOM 694 N N . ASP A 1 89 ? -4.892 1.127 -4.982 1.00 92.50 89 ASP A N 1
ATOM 695 C CA . ASP A 1 89 ? -3.744 1.815 -5.584 1.00 92.50 89 ASP A CA 1
ATOM 696 C C . ASP A 1 89 ? -2.525 0.886 -5.697 1.00 92.50 89 ASP A C 1
ATOM 698 O O . ASP A 1 89 ? -1.959 0.719 -6.786 1.00 92.50 89 ASP A O 1
ATOM 702 N N . ALA A 1 90 ? -2.186 0.165 -4.623 1.00 91.62 90 ALA A N 1
ATOM 703 C CA . ALA A 1 90 ? -1.083 -0.792 -4.600 1.00 91.62 90 ALA A CA 1
ATOM 704 C C . ALA A 1 90 ? -1.270 -1.883 -5.658 1.00 91.62 90 ALA A C 1
ATOM 706 O O . ALA A 1 90 ? -0.328 -2.271 -6.353 1.00 91.62 90 ALA A O 1
ATOM 707 N N . LEU A 1 91 ? -2.497 -2.383 -5.812 1.00 91.12 91 LEU A N 1
ATOM 708 C CA . LEU A 1 91 ? -2.836 -3.393 -6.804 1.00 91.12 91 LEU A CA 1
ATOM 709 C C . LEU A 1 91 ? -2.692 -2.854 -8.230 1.00 91.12 91 LEU A C 1
ATOM 711 O O . LEU A 1 91 ? -2.188 -3.571 -9.102 1.00 91.12 91 LEU A O 1
ATOM 715 N N . SER A 1 92 ? -3.109 -1.611 -8.478 1.00 92.31 92 SER A N 1
ATOM 716 C CA . SER A 1 92 ? -2.906 -0.939 -9.765 1.00 92.31 92 SER A CA 1
ATOM 717 C C . SER A 1 92 ? -1.412 -0.803 -10.079 1.00 92.31 92 SER A C 1
ATOM 719 O O . SER A 1 92 ? -0.943 -1.284 -11.116 1.00 92.31 92 SER A O 1
ATOM 721 N N . ASN A 1 93 ? -0.641 -0.287 -9.123 1.00 93.38 93 ASN A N 1
ATOM 722 C CA . ASN A 1 93 ? 0.807 -0.115 -9.209 1.00 93.38 93 ASN A CA 1
ATOM 723 C C . ASN A 1 93 ? 1.541 -1.443 -9.482 1.00 93.38 93 ASN A C 1
ATOM 725 O O . ASN A 1 93 ? 2.403 -1.538 -10.363 1.00 93.38 93 ASN A O 1
ATOM 729 N N . LEU A 1 94 ? 1.174 -2.522 -8.787 1.00 91.44 94 LEU A N 1
ATOM 730 C CA . LEU A 1 94 ? 1.747 -3.856 -9.005 1.00 91.44 94 LEU A CA 1
ATOM 731 C C . LEU A 1 94 ? 1.387 -4.436 -10.380 1.00 91.44 94 LEU A C 1
ATOM 733 O O . LEU A 1 94 ? 2.231 -5.063 -11.028 1.00 91.44 94 LEU A O 1
ATOM 737 N N . ARG A 1 95 ? 0.156 -4.222 -10.860 1.00 90.56 95 ARG A N 1
ATOM 738 C CA . ARG A 1 95 ? -0.266 -4.644 -12.206 1.00 90.56 95 ARG A CA 1
ATOM 739 C C . ARG A 1 95 ? 0.518 -3.915 -13.289 1.00 90.56 95 ARG A C 1
ATOM 741 O O . ARG A 1 95 ? 0.938 -4.557 -14.253 1.00 90.56 95 ARG A O 1
ATOM 748 N N . ASP A 1 96 ? 0.751 -2.620 -13.130 1.00 91.31 96 ASP A N 1
ATOM 749 C CA . ASP A 1 96 ? 1.518 -1.837 -14.097 1.00 91.31 96 ASP A CA 1
ATOM 750 C C . ASP A 1 96 ? 3.007 -2.186 -14.053 1.00 91.31 96 ASP A C 1
ATOM 752 O O . ASP A 1 96 ? 3.623 -2.376 -15.099 1.00 91.31 96 ASP A O 1
ATOM 756 N N . SER A 1 97 ? 3.559 -2.440 -12.865 1.00 89.50 97 SER A N 1
ATOM 757 C CA . SER A 1 97 ? 4.912 -2.990 -12.703 1.00 89.50 97 SER A CA 1
ATO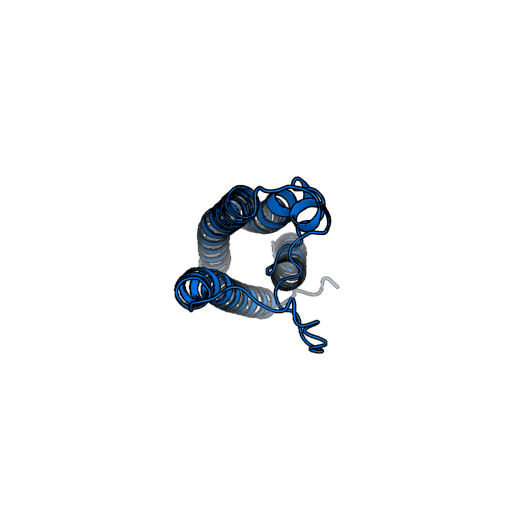M 758 C C . SER A 1 97 ? 5.083 -4.321 -13.448 1.00 89.50 97 SER A C 1
ATOM 760 O O . SER A 1 97 ? 6.068 -4.539 -14.159 1.00 89.50 97 SER A O 1
ATOM 762 N N . MET A 1 98 ? 4.087 -5.207 -13.348 1.00 87.44 98 MET A N 1
ATOM 763 C CA . MET A 1 98 ? 4.074 -6.480 -14.068 1.00 87.44 98 MET A CA 1
ATOM 764 C C . MET A 1 98 ? 3.986 -6.281 -15.587 1.00 87.44 98 MET A C 1
ATOM 766 O O . MET A 1 98 ? 4.630 -7.024 -16.330 1.00 87.44 98 MET A O 1
ATOM 770 N N . LYS A 1 99 ? 3.224 -5.291 -16.075 1.00 86.88 99 LYS A N 1
ATOM 771 C CA . LYS A 1 99 ? 3.200 -4.941 -17.507 1.00 86.88 99 LYS A CA 1
ATOM 772 C C . LYS A 1 99 ? 4.573 -4.458 -17.971 1.00 86.88 99 LYS A C 1
ATOM 774 O O . LYS A 1 99 ? 5.051 -4.976 -18.977 1.00 86.88 99 LYS A O 1
ATOM 779 N N . SER A 1 100 ? 5.225 -3.565 -17.220 1.00 85.06 100 SER A N 1
ATOM 780 C CA . SER A 1 100 ? 6.569 -3.059 -17.534 1.00 85.06 100 SER A CA 1
ATOM 781 C C . SER A 1 100 ? 7.601 -4.184 -17.617 1.00 85.06 100 SER A C 1
ATOM 783 O O . SER A 1 100 ? 8.375 -4.233 -18.570 1.00 85.06 100 SER A O 1
ATOM 785 N N . LEU A 1 101 ? 7.558 -5.163 -16.706 1.00 81.88 101 LEU A N 1
ATOM 786 C CA . LEU A 1 101 ? 8.411 -6.352 -16.814 1.00 81.88 101 LEU A CA 1
ATOM 787 C C . LEU A 1 101 ? 8.122 -7.185 -18.078 1.00 81.88 101 LEU A C 1
ATOM 789 O O . LEU A 1 101 ? 9.048 -7.766 -18.643 1.00 81.88 101 LEU A O 1
ATOM 793 N N . ARG A 1 102 ? 6.859 -7.276 -18.533 1.00 80.69 102 ARG A N 1
ATOM 794 C CA . ARG A 1 102 ? 6.475 -8.117 -19.694 1.00 80.69 102 ARG A CA 1
ATOM 795 C C . ARG A 1 102 ? 6.892 -7.485 -21.005 1.00 80.69 102 ARG A C 1
ATOM 797 O O . ARG A 1 102 ? 7.387 -8.180 -21.886 1.00 80.69 102 ARG A O 1
ATOM 804 N N . SER A 1 103 ? 6.663 -6.185 -21.134 1.00 82.50 103 SER A N 1
ATOM 805 C CA . SER A 1 103 ? 6.920 -5.444 -22.365 1.00 82.50 103 SER A CA 1
ATOM 806 C C . SER A 1 103 ? 8.365 -4.968 -22.495 1.00 82.50 103 SER A C 1
ATOM 808 O O . SER A 1 103 ? 8.683 -4.343 -23.503 1.00 82.50 103 SER A O 1
ATOM 810 N N . ARG A 1 104 ? 9.236 -5.248 -21.508 1.00 74.06 104 ARG A N 1
ATOM 811 C CA . ARG A 1 104 ? 10.534 -4.562 -21.352 1.00 74.06 104 ARG A CA 1
ATOM 812 C C . ARG A 1 104 ? 10.351 -3.040 -21.366 1.00 74.06 104 ARG A C 1
ATOM 814 O O . ARG A 1 104 ? 11.078 -2.323 -22.050 1.00 74.06 104 ARG A O 1
ATOM 821 N N . GLY A 1 105 ? 9.318 -2.583 -20.662 1.00 75.62 105 GLY A N 1
ATOM 822 C CA . GLY A 1 105 ? 8.970 -1.178 -20.521 1.00 75.62 105 GLY A CA 1
ATOM 823 C C . GLY A 1 105 ? 10.015 -0.389 -19.731 1.00 75.62 105 GLY A C 1
ATOM 824 O O . GLY A 1 105 ? 11.099 -0.877 -19.413 1.00 75.62 105 GLY A O 1
ATOM 825 N N . SER A 1 106 ? 9.672 0.856 -19.413 1.00 86.12 106 SER A N 1
ATOM 826 C CA . SER A 1 106 ? 10.534 1.767 -18.660 1.00 86.12 106 SER A CA 1
ATOM 827 C C . SER A 1 106 ? 10.918 1.177 -17.298 1.00 86.12 106 SER A C 1
ATOM 829 O O . SER A 1 106 ? 10.062 0.864 -16.465 1.00 86.12 106 SER A O 1
ATOM 831 N N . HIS A 1 107 ? 12.228 1.052 -17.062 1.00 85.75 107 HIS A N 1
ATOM 832 C CA . HIS A 1 107 ? 12.778 0.672 -15.758 1.00 85.75 107 HIS A CA 1
ATOM 833 C C . HIS A 1 107 ? 12.401 1.681 -14.672 1.00 85.75 107 HIS A C 1
ATOM 835 O O . HIS A 1 107 ? 12.086 1.290 -13.551 1.00 85.75 107 HIS A O 1
ATOM 841 N N . ALA A 1 108 ? 12.367 2.969 -15.023 1.00 89.81 108 ALA A N 1
ATOM 842 C CA . ALA A 1 108 ? 11.947 4.025 -14.112 1.00 89.81 108 ALA A CA 1
ATOM 843 C C . ALA A 1 108 ? 10.492 3.823 -13.663 1.00 89.81 108 ALA A C 1
ATOM 845 O O . ALA A 1 108 ? 10.210 3.914 -12.471 1.00 89.81 108 ALA A O 1
ATOM 846 N N . ASP A 1 109 ? 9.595 3.458 -14.582 1.00 90.25 109 ASP A N 1
ATOM 847 C CA . ASP A 1 109 ? 8.178 3.228 -14.272 1.00 90.25 109 ASP A CA 1
ATOM 848 C C . ASP A 1 109 ? 8.018 2.000 -13.372 1.00 90.25 109 ASP A C 1
ATOM 850 O O . ASP A 1 109 ? 7.254 2.023 -12.411 1.00 90.25 109 ASP A O 1
ATOM 854 N N . LEU A 1 110 ? 8.782 0.935 -13.641 1.00 89.62 110 LEU A N 1
ATOM 855 C CA . LEU A 1 110 ? 8.827 -0.254 -12.791 1.00 89.62 110 LEU A CA 1
ATOM 856 C C . LEU A 1 110 ? 9.246 0.098 -11.354 1.00 89.62 110 LEU A C 1
ATOM 858 O O . LEU A 1 110 ? 8.577 -0.304 -10.402 1.00 89.62 110 LEU A O 1
ATOM 862 N N . MET A 1 111 ? 10.338 0.847 -11.193 1.00 91.50 111 MET A N 1
ATOM 863 C CA . MET A 1 111 ? 10.837 1.258 -9.878 1.00 91.50 111 MET A CA 1
ATOM 864 C C . MET A 1 111 ? 9.857 2.199 -9.165 1.00 91.50 111 MET A C 1
ATOM 866 O O . MET A 1 111 ? 9.640 2.056 -7.960 1.00 91.50 111 MET A O 1
ATOM 870 N N . ASN A 1 112 ? 9.241 3.129 -9.898 1.00 95.31 112 ASN A N 1
ATOM 871 C CA . ASN A 1 112 ? 8.268 4.075 -9.361 1.00 95.31 112 ASN A CA 1
ATOM 872 C C . ASN A 1 112 ? 7.015 3.360 -8.846 1.00 95.31 112 ASN A C 1
ATOM 874 O O . ASN A 1 112 ? 6.640 3.528 -7.689 1.00 95.31 112 ASN A O 1
ATOM 878 N N . ASN A 1 113 ? 6.423 2.493 -9.666 1.00 94.69 113 ASN A N 1
ATOM 879 C CA . ASN A 1 113 ? 5.206 1.770 -9.310 1.00 94.69 113 ASN A CA 1
ATOM 880 C C . ASN A 1 113 ? 5.441 0.802 -8.138 1.00 94.69 113 ASN A C 1
ATOM 882 O O . ASN A 1 113 ? 4.626 0.713 -7.224 1.00 94.69 113 ASN A O 1
ATOM 886 N N . LEU A 1 114 ? 6.582 0.107 -8.103 1.00 93.06 114 LEU A N 1
ATOM 887 C CA . LEU A 1 114 ? 6.931 -0.749 -6.967 1.00 93.06 114 LEU A CA 1
ATOM 888 C C . LEU A 1 114 ? 7.144 0.039 -5.666 1.00 93.06 114 LEU A C 1
ATOM 890 O O . LEU A 1 114 ? 6.785 -0.444 -4.591 1.00 93.06 114 LEU A O 1
ATOM 894 N N . SER A 1 115 ? 7.723 1.238 -5.757 1.00 95.56 115 SER A N 1
ATOM 895 C CA . SER A 1 115 ? 7.909 2.124 -4.603 1.00 95.56 115 SER A CA 1
ATOM 896 C C . SER A 1 115 ? 6.574 2.675 -4.108 1.00 95.56 115 SER A C 1
ATOM 898 O O . SER A 1 115 ? 6.352 2.707 -2.902 1.00 95.56 115 SER A O 1
ATOM 900 N N . ALA A 1 116 ? 5.672 3.034 -5.025 1.00 96.38 116 ALA A N 1
ATOM 901 C CA . ALA A 1 116 ? 4.319 3.465 -4.694 1.00 96.38 116 ALA A CA 1
ATOM 902 C C . ALA A 1 116 ? 3.554 2.358 -3.953 1.00 96.38 116 ALA A C 1
ATOM 904 O O . ALA A 1 116 ? 3.133 2.580 -2.825 1.00 96.38 116 ALA A O 1
ATOM 905 N N . ALA A 1 117 ? 3.538 1.128 -4.482 1.00 93.94 117 ALA A N 1
ATOM 906 C CA . ALA A 1 117 ? 2.896 -0.006 -3.810 1.00 93.94 117 ALA A CA 1
ATOM 907 C C . ALA A 1 117 ? 3.444 -0.261 -2.391 1.00 93.94 117 ALA A C 1
ATOM 909 O O . ALA A 1 117 ? 2.700 -0.626 -1.485 1.00 93.94 117 ALA A O 1
ATOM 910 N N . LEU A 1 118 ? 4.751 -0.071 -2.172 1.00 94.88 118 LEU A N 1
ATOM 911 C CA . LEU A 1 118 ? 5.342 -0.172 -0.836 1.00 94.88 118 LEU A CA 1
ATOM 912 C C . LEU A 1 118 ? 4.847 0.940 0.107 1.00 94.88 118 LEU A C 1
ATOM 914 O O . LEU A 1 118 ? 4.573 0.665 1.281 1.00 94.88 118 LEU A O 1
ATOM 918 N N . THR A 1 119 ? 4.756 2.175 -0.389 1.00 97.12 119 THR A N 1
ATOM 919 C CA . THR A 1 119 ? 4.195 3.304 0.361 1.00 97.12 119 THR A CA 1
ATOM 920 C C . THR A 1 119 ? 2.742 3.030 0.723 1.00 97.12 119 THR A C 1
ATOM 922 O O . THR A 1 119 ? 2.400 3.159 1.891 1.00 97.12 119 THR A O 1
ATOM 925 N N . ASP A 1 120 ? 1.936 2.534 -0.213 1.00 95.12 120 ASP A N 1
ATOM 926 C CA . ASP A 1 120 ? 0.513 2.248 -0.009 1.00 95.12 120 ASP A CA 1
ATOM 927 C C . ASP A 1 120 ? 0.280 1.270 1.168 1.00 95.12 120 ASP A C 1
ATOM 929 O O . ASP A 1 120 ? -0.555 1.500 2.051 1.00 95.12 120 ASP A O 1
ATOM 933 N N . PHE A 1 121 ? 1.080 0.196 1.262 1.00 92.75 121 PHE A N 1
ATOM 934 C CA . PHE A 1 121 ? 1.018 -0.724 2.411 1.00 92.75 121 PHE A CA 1
ATOM 935 C C . PHE A 1 121 ? 1.420 -0.051 3.729 1.00 92.75 121 PHE A C 1
ATOM 937 O O . PHE A 1 121 ? 0.828 -0.336 4.771 1.00 92.75 121 PHE A O 1
ATOM 944 N N . THR A 1 122 ? 2.411 0.842 3.681 1.00 94.88 122 THR A N 1
ATOM 945 C CA . THR A 1 122 ? 2.897 1.580 4.855 1.00 94.88 122 THR A CA 1
ATOM 946 C C . THR A 1 122 ? 1.854 2.592 5.329 1.00 94.88 122 THR A C 1
ATOM 948 O O . THR A 1 122 ? 1.544 2.628 6.513 1.00 94.88 122 THR A O 1
ATOM 951 N N . THR A 1 123 ? 1.210 3.318 4.414 1.00 95.50 123 THR A N 1
ATOM 952 C CA . THR A 1 123 ? 0.124 4.260 4.713 1.00 95.50 123 THR A CA 1
ATOM 953 C C . THR A 1 123 ? -1.065 3.571 5.385 1.00 95.50 123 THR A C 1
ATOM 955 O O . THR A 1 123 ? -1.660 4.120 6.314 1.00 95.50 123 THR A O 1
ATOM 958 N N . CYS A 1 124 ? -1.391 2.336 4.990 1.00 92.19 124 CYS A N 1
ATOM 959 C CA . CYS A 1 124 ? -2.388 1.538 5.706 1.00 92.19 124 CYS A CA 1
ATOM 960 C C . CYS A 1 124 ? -1.969 1.223 7.157 1.00 92.19 124 CYS A C 1
ATOM 962 O O . CYS A 1 124 ? -2.803 1.290 8.063 1.00 92.19 124 CYS A O 1
ATOM 964 N N . ASP A 1 125 ? -0.702 0.875 7.406 1.00 92.94 125 ASP A N 1
ATOM 965 C CA . ASP A 1 125 ? -0.208 0.658 8.773 1.00 92.94 125 ASP A CA 1
ATOM 966 C C . ASP A 1 125 ? -0.210 1.957 9.593 1.00 92.94 125 ASP A C 1
ATOM 968 O O . ASP A 1 125 ? -0.660 1.947 10.746 1.00 92.94 125 ASP A O 1
ATOM 972 N N . ASP A 1 126 ? 0.203 3.070 8.988 1.00 94.69 126 ASP A N 1
ATOM 973 C CA . ASP A 1 126 ? 0.263 4.389 9.620 1.00 94.69 126 ASP A CA 1
ATOM 974 C C . ASP A 1 126 ? -1.122 4.863 10.069 1.00 94.69 126 ASP A C 1
ATOM 976 O O . ASP A 1 126 ? -1.278 5.277 11.217 1.00 94.69 126 ASP A O 1
ATOM 980 N N . ALA A 1 127 ? -2.165 4.671 9.253 1.00 91.56 127 ALA A N 1
ATOM 981 C CA . ALA A 1 127 ? -3.542 5.013 9.627 1.00 91.56 127 ALA A CA 1
ATOM 982 C C . ALA A 1 127 ? -3.977 4.364 10.957 1.00 91.56 127 ALA A C 1
ATOM 984 O O . ALA A 1 127 ? -4.705 4.950 11.765 1.00 91.56 127 ALA A O 1
ATOM 985 N N . PHE A 1 128 ? -3.520 3.137 11.221 1.00 88.50 128 PHE A N 1
ATOM 986 C CA . PHE A 1 128 ? -3.768 2.461 12.492 1.00 88.50 128 PHE A CA 1
ATOM 987 C C . PHE A 1 128 ? -2.784 2.868 13.591 1.00 88.50 128 PHE A C 1
ATOM 989 O O . PHE A 1 128 ? -3.200 2.943 14.748 1.00 88.50 128 PHE A O 1
ATOM 996 N N . ALA A 1 129 ? -1.517 3.125 13.262 1.00 90.56 129 ALA A N 1
ATOM 997 C CA . ALA A 1 129 ? -0.491 3.542 14.217 1.00 90.56 129 ALA A CA 1
ATOM 998 C C . ALA A 1 129 ? -0.757 4.943 14.796 1.00 90.56 129 ALA A C 1
ATOM 1000 O O . ALA A 1 129 ? -0.518 5.177 15.981 1.00 90.56 129 ALA A O 1
ATOM 1001 N N . GLU A 1 130 ? -1.332 5.840 13.995 1.00 89.62 130 GLU A N 1
ATOM 1002 C CA . GLU A 1 130 ? -1.771 7.179 14.401 1.00 89.62 130 GLU A CA 1
ATOM 1003 C C . GLU A 1 130 ? -2.969 7.151 15.361 1.00 89.62 130 GLU A C 1
ATOM 1005 O O . GLU A 1 130 ? -3.282 8.155 16.001 1.00 89.62 130 GLU A O 1
ATOM 1010 N N . THR A 1 131 ? -3.640 6.001 15.503 1.00 82.81 131 THR A N 1
ATOM 1011 C CA . THR A 1 131 ? -4.774 5.826 16.414 1.00 82.81 131 THR A CA 1
ATOM 1012 C C . THR A 1 131 ? -4.344 5.092 17.694 1.00 82.81 131 THR A C 1
ATOM 1014 O O . THR A 1 131 ? -4.188 3.864 17.686 1.00 82.81 131 THR A O 1
ATOM 1017 N N . PRO A 1 132 ? -4.230 5.781 18.848 1.00 79.88 132 PRO A N 1
ATOM 1018 C CA . PRO A 1 132 ? -3.731 5.179 20.079 1.00 79.88 132 PRO A CA 1
ATOM 1019 C C . PRO A 1 132 ? -4.488 3.915 20.505 1.00 79.88 132 PRO A C 1
ATOM 1021 O O . PRO A 1 132 ? -5.711 3.900 20.674 1.00 79.88 132 PRO A O 1
ATOM 1024 N N . GLY A 1 133 ? -3.722 2.841 20.708 1.00 74.4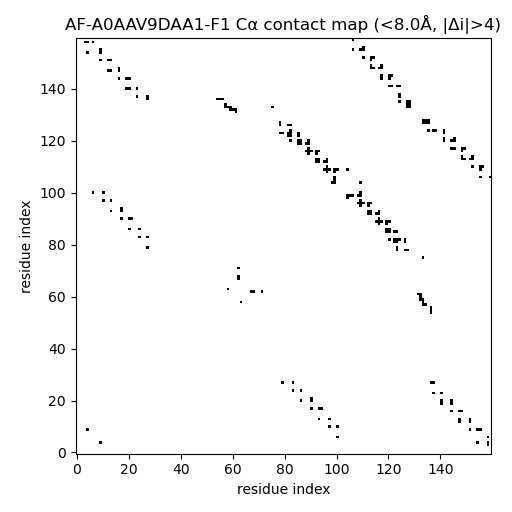4 133 GLY A N 1
ATOM 1025 C CA . GLY A 1 133 ? -4.193 1.538 21.180 1.00 74.44 133 GLY A CA 1
ATOM 1026 C C . GLY A 1 133 ? -5.067 0.757 20.188 1.00 74.44 133 GLY A C 1
ATOM 1027 O O . GLY A 1 133 ? -5.613 -0.290 20.552 1.00 74.44 133 GLY A O 1
ATOM 1028 N N . MET A 1 134 ? -5.190 1.220 18.944 1.00 76.69 134 MET A N 1
ATOM 1029 C CA . MET A 1 134 ? -5.767 0.437 17.859 1.00 76.69 134 MET A CA 1
ATOM 1030 C C . MET A 1 134 ? -4.677 -0.406 17.192 1.00 76.69 134 MET A C 1
ATOM 1032 O O . MET A 1 134 ? -3.520 -0.007 17.110 1.00 76.69 134 MET A O 1
ATOM 1036 N N . ARG A 1 135 ? -5.031 -1.611 16.738 1.00 81.38 135 ARG A N 1
ATOM 1037 C CA . ARG A 1 135 ? -4.126 -2.469 15.964 1.00 81.38 135 ARG A CA 1
ATOM 1038 C C . ARG A 1 135 ? -4.768 -2.780 14.625 1.00 81.38 135 ARG A C 1
ATOM 1040 O O . ARG A 1 135 ? -5.943 -3.153 14.591 1.00 81.38 135 ARG A O 1
ATOM 1047 N N . SER A 1 136 ? -3.990 -2.656 13.555 1.00 81.06 136 SER A N 1
ATOM 1048 C CA . SER A 1 136 ? -4.440 -3.033 12.220 1.00 81.06 136 SER A CA 1
ATOM 1049 C C . SER A 1 136 ? -4.689 -4.545 12.161 1.00 81.06 136 SER A C 1
ATOM 1051 O O . SER A 1 136 ? -3.808 -5.322 12.545 1.00 81.06 136 SER A O 1
ATOM 1053 N N . PRO A 1 137 ? -5.857 -4.999 11.670 1.00 82.44 137 PRO A N 1
ATOM 1054 C CA . PRO A 1 137 ? -6.058 -6.406 11.331 1.00 82.44 137 PRO A CA 1
ATOM 1055 C C . PRO A 1 137 ? -5.223 -6.826 10.108 1.00 82.44 137 PRO A C 1
ATOM 1057 O O . PRO A 1 137 ? -5.060 -8.019 9.871 1.00 82.44 137 PRO A O 1
ATOM 1060 N N . LEU A 1 138 ? -4.691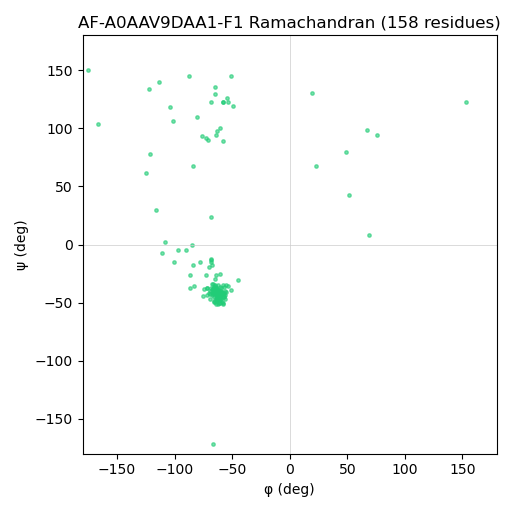 -5.860 9.350 1.00 85.38 138 LEU A N 1
ATOM 1061 C CA . LEU A 1 138 ? -3.897 -6.065 8.141 1.00 85.38 138 LEU A CA 1
ATOM 1062 C C . LEU A 1 138 ? -2.388 -6.012 8.405 1.00 85.38 138 LEU A C 1
ATOM 1064 O O . LEU A 1 138 ? -1.630 -6.339 7.503 1.00 85.38 138 LEU A O 1
ATOM 1068 N N . ALA A 1 139 ? -1.938 -5.699 9.627 1.00 85.38 139 ALA A N 1
ATOM 1069 C CA . ALA A 1 139 ? -0.514 -5.522 9.948 1.00 85.38 139 ALA A CA 1
ATOM 1070 C C . ALA A 1 139 ? 0.373 -6.697 9.492 1.00 85.38 139 ALA A C 1
ATOM 1072 O O . ALA A 1 139 ? 1.482 -6.511 9.001 1.00 85.38 139 ALA A O 1
ATOM 1073 N N . HIS A 1 140 ? -0.113 -7.935 9.635 1.00 83.94 140 HIS A N 1
ATOM 1074 C CA . HIS A 1 140 ? 0.637 -9.105 9.178 1.00 83.94 140 HIS A CA 1
ATOM 1075 C C . HIS A 1 140 ? 0.711 -9.192 7.647 1.00 83.94 140 HIS A C 1
ATOM 1077 O O . HIS A 1 140 ? 1.771 -9.492 7.102 1.00 83.94 140 HIS A O 1
ATOM 1083 N N . ALA A 1 141 ? -0.400 -8.909 6.962 1.00 85.06 141 ALA A N 1
ATOM 1084 C CA . ALA A 1 141 ? -0.439 -8.876 5.506 1.00 85.06 141 ALA A CA 1
ATOM 1085 C C . ALA A 1 141 ? 0.457 -7.754 4.963 1.00 85.06 141 ALA A C 1
ATOM 1087 O O . ALA A 1 141 ? 1.303 -8.029 4.118 1.00 85.06 141 ALA A O 1
ATOM 1088 N N . ASN A 1 142 ? 0.357 -6.542 5.516 1.00 88.06 142 ASN A N 1
ATOM 1089 C CA . ASN A 1 142 ? 1.193 -5.393 5.161 1.00 88.06 142 ASN A CA 1
ATOM 1090 C C . ASN A 1 142 ? 2.685 -5.694 5.333 1.00 88.06 142 ASN A C 1
ATOM 1092 O O . ASN A 1 142 ? 3.476 -5.383 4.448 1.00 88.06 142 ASN A O 1
ATOM 1096 N N . ALA A 1 143 ? 3.079 -6.381 6.410 1.00 88.56 143 ALA A N 1
ATOM 1097 C CA . ALA A 1 143 ? 4.470 -6.780 6.612 1.00 88.56 143 ALA A CA 1
ATOM 1098 C C . ALA A 1 143 ? 4.980 -7.723 5.506 1.00 88.56 143 ALA A C 1
ATOM 1100 O O . ALA A 1 143 ? 6.081 -7.529 4.987 1.00 88.56 143 ALA A O 1
ATOM 1101 N N . ILE A 1 144 ? 4.186 -8.732 5.127 1.00 86.50 144 ILE A N 1
ATOM 1102 C CA . ILE A 1 144 ? 4.536 -9.666 4.045 1.00 86.50 144 ILE A CA 1
ATOM 1103 C C . ILE A 1 144 ? 4.601 -8.923 2.709 1.00 86.50 144 ILE A C 1
ATOM 1105 O O . ILE A 1 144 ? 5.595 -9.027 1.992 1.00 86.50 144 ILE A O 1
ATOM 1109 N N . LEU A 1 145 ? 3.567 -8.144 2.400 1.00 87.62 145 LEU A N 1
ATOM 1110 C CA . LEU A 1 145 ? 3.434 -7.385 1.162 1.00 87.62 145 LEU A CA 1
ATOM 1111 C C . LEU A 1 145 ? 4.560 -6.367 0.988 1.00 87.62 145 LEU A C 1
ATOM 1113 O O . LEU A 1 145 ? 5.194 -6.326 -0.065 1.00 87.62 145 LEU A O 1
ATOM 1117 N N . GLY A 1 146 ? 4.881 -5.620 2.043 1.00 89.62 146 GLY A N 1
ATOM 1118 C CA . GLY A 1 146 ? 5.990 -4.677 2.060 1.00 89.62 146 GLY A CA 1
ATOM 1119 C C . GLY A 1 146 ? 7.345 -5.363 1.876 1.00 89.62 146 GLY A C 1
ATOM 1120 O O . GLY A 1 146 ? 8.181 -4.873 1.117 1.00 89.62 146 GLY A O 1
ATOM 1121 N N . MET A 1 147 ? 7.576 -6.524 2.501 1.00 88.06 147 MET A N 1
ATOM 1122 C CA . MET A 1 147 ? 8.792 -7.312 2.251 1.00 88.06 147 MET A CA 1
ATOM 1123 C C . MET A 1 147 ? 8.876 -7.779 0.797 1.00 88.06 147 MET A C 1
ATOM 1125 O O . MET A 1 147 ? 9.930 -7.667 0.173 1.00 88.06 147 MET A O 1
ATOM 1129 N N . SER A 1 148 ? 7.775 -8.260 0.225 1.00 84.00 148 SER A N 1
ATOM 1130 C CA . SER A 1 148 ? 7.765 -8.695 -1.167 1.00 84.00 148 SER A CA 1
ATOM 1131 C C . SER A 1 148 ? 7.945 -7.536 -2.155 1.00 84.00 148 SER A C 1
ATOM 1133 O O . SER A 1 148 ? 8.686 -7.686 -3.125 1.00 84.00 148 SER A O 1
ATOM 1135 N N . ALA A 1 149 ? 7.349 -6.366 -1.902 1.00 89.06 149 ALA A N 1
ATOM 1136 C CA . ALA A 1 149 ? 7.566 -5.160 -2.703 1.00 89.06 149 ALA A CA 1
ATOM 1137 C C . ALA A 1 149 ? 9.036 -4.706 -2.653 1.00 89.06 149 ALA A C 1
ATOM 1139 O O . ALA A 1 149 ? 9.631 -4.444 -3.697 1.00 89.06 149 ALA A O 1
ATOM 1140 N N . LYS A 1 150 ? 9.667 -4.724 -1.469 1.00 90.44 150 LYS A N 1
ATOM 1141 C CA . LYS A 1 150 ? 11.109 -4.454 -1.306 1.00 90.44 150 LYS A CA 1
ATOM 1142 C C . LYS A 1 150 ? 11.981 -5.452 -2.066 1.00 90.44 150 LYS A C 1
ATOM 1144 O O . LYS A 1 150 ? 12.928 -5.044 -2.734 1.00 90.44 150 LYS A O 1
ATOM 1149 N N . ASN A 1 151 ? 11.653 -6.744 -2.011 1.00 88.94 151 ASN A N 1
ATOM 1150 C CA . ASN A 1 151 ? 12.359 -7.762 -2.790 1.00 88.94 151 ASN A CA 1
ATOM 1151 C C . ASN A 1 151 ? 12.228 -7.490 -4.293 1.00 88.94 151 ASN A C 1
ATOM 1153 O O . ASN A 1 151 ? 13.218 -7.555 -5.012 1.00 88.94 151 ASN A O 1
ATOM 1157 N N . ASN A 1 152 ? 11.033 -7.128 -4.766 1.00 87.25 152 ASN A N 1
ATOM 1158 C CA . ASN A 1 152 ? 10.816 -6.779 -6.169 1.00 87.25 152 ASN A CA 1
ATOM 1159 C C . ASN A 1 152 ? 11.580 -5.516 -6.583 1.00 87.25 152 ASN A C 1
ATOM 1161 O O . ASN A 1 152 ? 12.121 -5.502 -7.681 1.00 87.25 152 ASN A O 1
ATOM 1165 N N . LEU A 1 153 ? 11.684 -4.500 -5.719 1.00 89.75 153 LEU A N 1
ATOM 1166 C CA . LEU A 1 153 ? 12.525 -3.319 -5.958 1.00 89.75 153 LEU A CA 1
ATOM 1167 C C . LEU A 1 153 ? 14.003 -3.695 -6.088 1.00 89.75 153 LEU A C 1
ATOM 1169 O O . LEU A 1 153 ? 14.678 -3.247 -7.011 1.00 89.75 153 LEU A O 1
ATOM 1173 N N . ALA A 1 154 ? 14.498 -4.543 -5.186 1.00 89.31 154 ALA A N 1
ATOM 1174 C CA . ALA A 1 154 ? 15.878 -5.016 -5.219 1.00 89.31 154 ALA A CA 1
ATOM 1175 C C . ALA A 1 154 ? 16.170 -5.875 -6.458 1.00 89.31 154 ALA A C 1
ATOM 1177 O O . ALA A 1 154 ? 17.262 -5.813 -7.009 1.00 89.31 154 ALA A O 1
ATOM 1178 N N . LEU A 1 155 ? 15.199 -6.669 -6.916 1.00 84.88 155 LEU A N 1
ATOM 1179 C CA . LEU A 1 155 ? 15.314 -7.409 -8.170 1.00 84.88 155 LEU A CA 1
ATOM 1180 C C . LEU A 1 155 ? 15.283 -6.464 -9.372 1.00 84.88 155 LEU A C 1
ATOM 1182 O O . LEU A 1 155 ? 16.140 -6.563 -10.245 1.00 84.88 155 LEU A O 1
ATOM 1186 N N . ALA A 1 156 ? 14.340 -5.523 -9.396 1.00 84.94 156 ALA A N 1
ATOM 1187 C CA . ALA A 1 156 ? 14.198 -4.547 -10.465 1.00 84.94 156 ALA A CA 1
ATOM 1188 C C . ALA A 1 156 ? 15.489 -3.740 -10.665 1.00 84.94 156 ALA A C 1
ATOM 1190 O O . ALA A 1 156 ? 15.900 -3.540 -11.808 1.00 84.94 156 ALA A O 1
ATOM 1191 N N . SER A 1 157 ? 16.174 -3.348 -9.585 1.00 85.19 157 SER A N 1
ATOM 1192 C CA . SER A 1 157 ? 17.429 -2.588 -9.653 1.00 85.19 157 SER A CA 1
ATOM 1193 C C . SER A 1 157 ? 18.618 -3.360 -10.238 1.00 85.19 157 SER A C 1
ATOM 1195 O O . SER A 1 157 ? 19.581 -2.724 -10.656 1.00 85.19 157 SER A O 1
ATOM 1197 N N . ILE A 1 158 ? 18.558 -4.698 -10.299 1.00 82.44 158 ILE A N 1
ATOM 1198 C CA . ILE A 1 158 ? 19.623 -5.553 -10.858 1.00 82.44 158 ILE A CA 1
ATOM 1199 C C . ILE A 1 158 ? 19.236 -6.247 -12.175 1.00 82.44 158 ILE A C 1
ATOM 1201 O O . ILE A 1 158 ? 20.064 -6.939 -12.767 1.00 82.44 158 ILE A O 1
ATOM 1205 N N . THR A 1 159 ? 17.975 -6.139 -12.608 1.00 69.62 159 THR A N 1
ATOM 1206 C CA . THR A 1 159 ? 17.469 -6.771 -13.846 1.00 69.62 159 THR A CA 1
ATOM 1207 C C . THR A 1 159 ? 17.584 -5.904 -15.105 1.00 69.62 159 THR A C 1
ATOM 1209 O O . THR A 1 159 ? 17.282 -6.401 -16.191 1.00 69.62 159 THR A O 1
ATOM 1212 N N . HIS A 1 160 ? 18.028 -4.654 -14.976 1.00 55.44 160 HIS A N 1
ATOM 1213 C CA . HIS A 1 160 ? 18.364 -3.749 -16.083 1.00 55.44 160 HIS A CA 1
ATOM 1214 C C . HIS A 1 160 ? 19.866 -3.466 -16.113 1.00 55.44 160 HIS A C 1
ATOM 1216 O O . HIS A 1 160 ? 20.366 -3.196 -17.228 1.00 55.44 160 HIS A O 1
#

InterPro domains:
  IPR006501 Pectinesterase inhibitor domain [PF04043] (78-155)
  IPR006501 Pectinesterase inhibitor domain [SM00856] (54-155)
  IPR006501 Pectinesterase inhibitor domain [TIGR01614] (77-156)
  IPR035513 Invertase/pectin methylesterase inhibitor domain superfamily [G3DSA:1.20.140.40] (73-159)
  IPR035513 Invertase/pectin methylesterase inhibitor domain superfamily [SSF101148] (59-157)
  IPR051955 Pectinesterase Inhibitor [PTHR31080] (77-155)

Organism: Acorus calamus (NCBI:txid4465)

Nearest PDB structures (foldseek):
  8snb-assembly1_1G  TM=3.813E-01  e=3.564E+00  Strongylocentrotus purpuratus
  3ay5-assembly1_A  TM=3.168E-01  e=2.473E+00  Homo sapiens
  2cmr-assembly1_A  TM=3.325E-01  e=7.025E+00  Human immunodeficiency virus 1
  3plt-assembly1_B  TM=3.428E-01  e=7.401E+00  Saccharomyces cerevisiae

pLDDT: mean 72.66, std 19.77, range [31.7, 97.12]

Mean predicted aligned error: 11.42 Å

Radius of gyration: 19.4 Å; Cα contacts (8 Å, |Δi|>4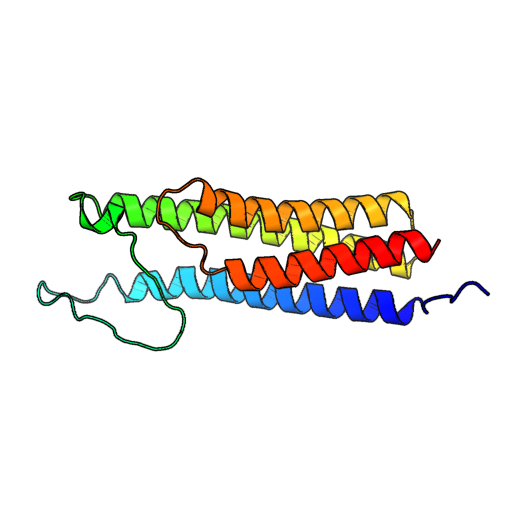): 136; chains: 1; bounding box: 60×25×53 Å

Solvent-accessible surface area (backbone atoms only — not comparable to full-atom values): 9145 Å² total; per-residue (Å²): 136,83,81,75,72,55,72,64,58,59,49,53,51,51,54,53,45,55,53,50,50,52,52,47,52,47,50,55,51,51,51,65,55,54,57,63,62,73,76,73,66,83,77,98,72,76,94,71,84,82,88,64,96,64,96,74,82,74,79,25,72,60,55,72,72,45,101,47,60,68,56,52,54,50,52,53,51,50,32,50,48,53,29,50,56,27,48,54,50,22,50,51,24,48,53,51,26,53,48,23,67,71,70,71,43,57,64,66,55,30,51,49,24,34,50,47,27,33,48,27,39,47,54,31,49,44,50,23,66,76,35,82,6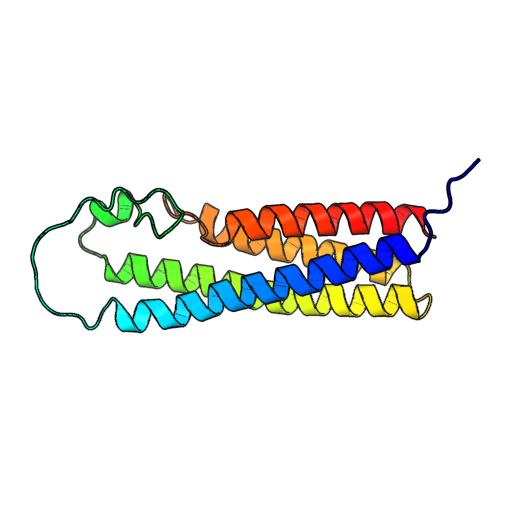2,48,71,58,92,51,50,69,55,33,53,53,49,36,51,50,30,51,51,48,44,59,46,55,72,70,72,117

Foldseek 3Di:
DQPQPDLVVLLVLLVVLLVLLVVLLVVLVVVVVVVVVVPPDDDDDDPDPPPDDDDDDPQFPVCVVDPCVVVSVVLLVVLSVLLNVLSVLLSVLSVVLSVCSVVVHDLVSNLVSLVSSLVSLVSSQVSQVVPPRGGDPCVVSSVVSNVSSVVSNVSSVSND

Sequence (160 aa):
MASRVPLSLAFLSMVVVILTVHNAEVSAYVNRYHHKRVYLGRHHRTVGTYRGRGGGATVCSLCRRTDYPSLCTKIYKANLSVCLDNYDDALSNLRDSMKSLRSRGSHADLMNNLSAALTDFTTCDDAFAETPGMRSPLAHANAILGMSAKNNLALASITH